Protein AF-A0A7C8YUQ9-F1 (afdb_monomer_lite)

Structure (mmCIF, N/CA/C/O backbone):
data_AF-A0A7C8YUQ9-F1
#
_entry.id   AF-A0A7C8YUQ9-F1
#
loop_
_atom_site.group_PDB
_atom_site.id
_atom_site.type_symbol
_atom_site.label_atom_id
_atom_site.label_alt_id
_atom_site.label_comp_id
_atom_site.label_asym_id
_atom_site.label_entity_id
_atom_site.label_seq_id
_atom_site.pdbx_PDB_ins_code
_atom_site.Cartn_x
_atom_site.Cartn_y
_atom_site.Cartn_z
_atom_site.occupancy
_atom_site.B_iso_or_equiv
_atom_site.auth_seq_id
_atom_site.auth_comp_id
_atom_site.auth_asym_id
_atom_site.auth_atom_id
_atom_site.pdbx_PDB_model_num
ATOM 1 N N . LYS A 1 1 ? -8.985 23.076 -34.396 1.00 42.53 1 LYS A N 1
ATOM 2 C CA . LYS A 1 1 ? -7.679 22.414 -34.150 1.00 42.53 1 LYS A CA 1
ATOM 3 C C . LYS A 1 1 ? -7.972 21.116 -33.414 1.00 42.53 1 LYS A C 1
ATOM 5 O O . LYS A 1 1 ? -8.558 21.184 -32.345 1.00 42.53 1 LYS A O 1
ATOM 10 N N . ASN A 1 2 ? -7.694 19.972 -34.038 1.00 35.19 2 ASN A N 1
ATOM 11 C CA . ASN A 1 2 ? -8.037 18.649 -33.511 1.00 35.19 2 ASN A CA 1
ATOM 12 C C . ASN A 1 2 ? -7.293 18.387 -32.195 1.00 35.19 2 ASN A C 1
ATOM 14 O O . ASN A 1 2 ? -6.075 18.518 -32.147 1.00 35.19 2 ASN A O 1
ATOM 18 N N . ALA A 1 3 ? -8.027 18.021 -31.145 1.00 46.84 3 ALA A N 1
ATOM 19 C CA . ALA A 1 3 ? -7.516 17.743 -29.803 1.00 46.84 3 ALA A CA 1
ATOM 20 C C . ALA A 1 3 ? -6.961 16.309 -29.653 1.00 46.84 3 ALA A C 1
ATOM 22 O O . ALA A 1 3 ? -7.113 15.692 -28.607 1.00 46.84 3 ALA A O 1
ATOM 23 N N . ASN A 1 4 ? -6.312 15.781 -30.694 1.00 53.38 4 ASN A N 1
ATOM 24 C CA . ASN A 1 4 ? -5.474 14.585 -30.593 1.00 53.38 4 ASN A CA 1
ATOM 25 C C . ASN A 1 4 ? -4.019 15.052 -30.538 1.00 53.38 4 ASN A C 1
ATOM 27 O O . ASN A 1 4 ? -3.316 15.053 -31.546 1.00 53.38 4 ASN A O 1
ATOM 31 N N . GLY A 1 5 ? -3.596 15.540 -29.373 1.00 53.97 5 GLY A N 1
ATOM 32 C CA . GLY A 1 5 ? -2.206 15.919 -29.135 1.00 53.97 5 GLY A CA 1
ATOM 33 C C . GLY A 1 5 ? -1.347 14.671 -28.980 1.00 53.97 5 GLY A C 1
ATOM 34 O O . GLY A 1 5 ? -1.125 14.219 -27.863 1.00 53.97 5 GLY A O 1
ATOM 35 N N . SER A 1 6 ? -0.898 14.079 -30.087 1.00 72.75 6 SER A N 1
ATOM 36 C CA . SER A 1 6 ? 0.190 13.105 -30.029 1.00 72.75 6 SER A CA 1
ATOM 37 C C . SER A 1 6 ? 1.492 13.869 -29.803 1.00 72.75 6 SER A C 1
ATOM 39 O O . SER A 1 6 ? 1.925 14.604 -30.689 1.00 72.75 6 SER A O 1
ATOM 41 N N . PHE A 1 7 ? 2.099 13.709 -28.631 1.00 80.12 7 PHE A N 1
ATOM 42 C CA . PHE A 1 7 ? 3.442 14.221 -28.378 1.00 80.12 7 PHE A CA 1
ATOM 43 C C . PHE A 1 7 ? 4.466 13.360 -29.117 1.00 80.12 7 PHE A C 1
ATOM 45 O O . PHE A 1 7 ? 4.371 12.129 -29.128 1.00 80.12 7 PHE A O 1
ATOM 52 N N . SER A 1 8 ? 5.454 13.999 -29.730 1.00 89.81 8 SER A N 1
ATOM 53 C CA . SER A 1 8 ? 6.642 13.312 -30.228 1.00 89.81 8 SER A CA 1
ATOM 54 C C . SER A 1 8 ? 7.480 12.775 -29.062 1.00 89.81 8 SER A C 1
ATOM 56 O O . SER A 1 8 ? 7.436 13.295 -27.946 1.00 89.81 8 SER A O 1
ATOM 58 N N . ILE A 1 9 ? 8.296 11.747 -29.325 1.00 90.56 9 ILE A N 1
ATOM 59 C CA . ILE A 1 9 ? 9.244 11.205 -28.333 1.00 90.56 9 ILE A CA 1
ATOM 60 C C . ILE A 1 9 ? 10.166 12.313 -27.803 1.00 90.56 9 ILE A C 1
ATOM 62 O O . ILE A 1 9 ? 10.465 12.354 -26.615 1.00 90.56 9 ILE A O 1
ATOM 66 N N . GLN A 1 10 ? 10.565 13.253 -28.658 1.00 91.88 10 GLN A N 1
ATOM 67 C CA . GLN A 1 10 ? 11.443 14.347 -28.266 1.00 91.88 10 GLN A CA 1
ATOM 68 C C . GLN A 1 10 ? 10.753 15.339 -27.318 1.00 91.88 10 GLN A C 1
ATOM 70 O O . GLN A 1 10 ? 11.341 15.713 -26.306 1.00 91.88 10 GLN A O 1
ATOM 75 N N . GLU A 1 11 ? 9.501 15.715 -27.592 1.00 93.12 11 GLU A N 1
ATOM 76 C CA . GLU A 1 11 ? 8.704 16.567 -26.695 1.00 93.12 11 GLU A CA 1
ATOM 77 C C . GLU A 1 11 ? 8.453 15.880 -25.347 1.00 93.12 11 GLU A C 1
ATOM 79 O O . GLU A 1 11 ? 8.581 16.510 -24.299 1.00 93.12 11 GLU A O 1
ATOM 84 N N . ALA A 1 12 ? 8.166 14.575 -25.356 1.00 91.06 12 ALA A N 1
ATOM 85 C CA . ALA A 1 12 ? 7.963 13.801 -24.134 1.00 91.06 12 ALA A CA 1
ATOM 86 C C . ALA A 1 12 ? 9.228 13.758 -23.259 1.00 91.06 12 ALA A C 1
ATOM 88 O O . ALA A 1 12 ? 9.148 13.946 -22.047 1.00 91.06 12 ALA A O 1
ATOM 89 N N . PHE A 1 13 ? 10.406 13.566 -23.858 1.00 94.38 13 PHE A N 1
ATOM 90 C CA . PHE A 1 1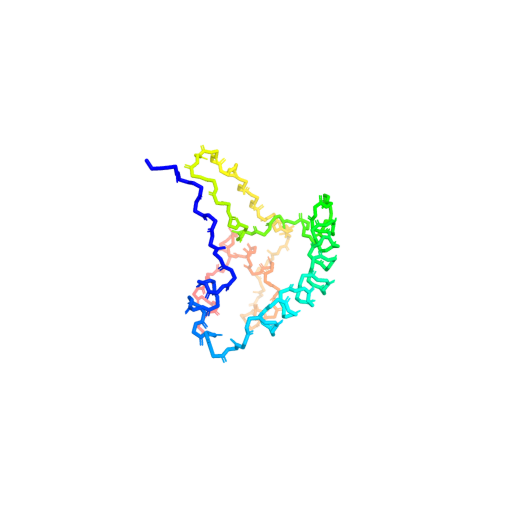3 ? 11.671 13.599 -23.120 1.00 94.38 13 PHE A CA 1
ATOM 91 C C . PHE A 1 13 ? 12.017 15.008 -22.628 1.00 94.38 13 PHE A C 1
ATOM 93 O O . PHE A 1 13 ? 12.532 15.147 -21.524 1.00 94.38 13 PHE A O 1
ATOM 100 N N . GLN A 1 14 ? 11.694 16.060 -23.384 1.00 93.19 14 GLN A N 1
ATOM 101 C CA . GLN A 1 14 ? 11.863 17.444 -22.921 1.00 93.19 14 GLN A CA 1
ATOM 102 C C . GLN A 1 14 ? 10.974 17.768 -21.716 1.00 93.19 14 GLN A C 1
ATOM 104 O O . GLN A 1 14 ? 11.439 18.408 -20.779 1.00 93.19 14 GLN A O 1
ATOM 109 N N . MET A 1 15 ? 9.727 17.287 -21.697 1.00 93.88 15 MET A N 1
ATOM 110 C CA . MET A 1 15 ? 8.828 17.448 -20.545 1.00 93.88 15 MET A CA 1
ATOM 111 C C . MET A 1 15 ? 9.372 16.804 -19.264 1.00 93.88 15 MET A C 1
ATOM 113 O O . MET A 1 15 ? 9.060 17.265 -18.170 1.00 93.88 15 MET A O 1
ATOM 117 N N . LEU A 1 16 ? 10.178 15.750 -19.400 1.00 92.38 16 LEU A N 1
ATOM 118 C CA . LEU A 1 16 ? 10.817 15.037 -18.293 1.00 92.38 16 LEU A CA 1
ATOM 119 C C . LEU A 1 16 ? 12.227 15.557 -17.973 1.00 92.38 16 LEU A C 1
ATOM 121 O O . LEU A 1 16 ? 12.959 14.888 -17.248 1.00 92.38 16 LEU A O 1
ATOM 125 N N . ASP A 1 17 ? 12.622 16.702 -18.539 1.00 93.06 17 ASP A N 1
ATOM 126 C CA . ASP A 1 17 ? 13.979 17.258 -18.428 1.00 93.06 17 ASP A CA 1
ATOM 127 C C . ASP A 1 17 ? 15.083 16.274 -18.889 1.00 93.06 17 ASP A C 1
ATOM 129 O O . ASP A 1 17 ? 16.236 16.306 -18.467 1.00 93.06 17 ASP A O 1
ATOM 133 N N . ALA A 1 18 ? 14.724 15.368 -19.803 1.00 93.31 18 ALA A N 1
ATOM 134 C CA . ALA A 1 18 ? 15.572 14.315 -20.358 1.00 93.31 18 ALA A CA 1
ATOM 135 C C . ALA A 1 18 ? 15.935 14.573 -21.834 1.00 93.31 18 ALA A C 1
ATOM 137 O O . ALA A 1 18 ? 16.306 13.663 -22.576 1.00 93.31 18 ALA A O 1
ATOM 138 N N . GLY A 1 19 ? 15.845 15.827 -22.288 1.00 92.06 19 GLY A N 1
ATOM 139 C CA . GLY A 1 19 ? 16.126 16.224 -23.674 1.00 92.06 19 GLY A CA 1
ATOM 140 C C . GLY A 1 19 ? 17.592 16.077 -24.109 1.00 92.06 19 GLY A C 1
ATOM 141 O O . GLY A 1 19 ? 17.897 16.286 -25.279 1.00 92.06 19 GLY A O 1
ATOM 142 N N . PHE A 1 20 ? 18.495 15.723 -23.191 1.00 95.00 20 PHE A N 1
ATOM 143 C CA . PHE A 1 20 ? 19.925 15.550 -23.453 1.00 95.00 20 PHE A CA 1
ATOM 144 C C . PHE A 1 20 ? 20.273 14.237 -24.179 1.00 95.00 20 PHE A C 1
ATOM 146 O O . PHE A 1 20 ? 21.397 14.086 -24.659 1.00 95.00 20 PHE A O 1
ATOM 153 N N . PHE A 1 21 ? 19.344 13.279 -24.274 1.00 94.06 21 PHE A N 1
ATOM 154 C CA . PHE A 1 21 ? 19.567 12.036 -25.014 1.00 94.06 21 PHE A CA 1
ATOM 155 C C . PHE A 1 21 ? 19.488 12.240 -26.532 1.00 94.06 21 PHE A C 1
ATOM 157 O O . PHE A 1 21 ? 18.705 13.036 -27.042 1.00 94.06 21 PHE A O 1
ATOM 164 N N . THR A 1 22 ? 20.269 11.468 -27.287 1.00 95.75 22 THR A N 1
ATOM 165 C CA . THR A 1 22 ? 20.123 11.387 -28.748 1.00 95.75 22 THR A CA 1
ATOM 166 C C . THR A 1 22 ? 18.811 10.691 -29.117 1.00 95.75 22 THR A C 1
ATOM 168 O O . THR A 1 22 ? 18.356 9.817 -28.383 1.00 95.75 22 THR A O 1
ATOM 171 N N . HIS A 1 23 ? 18.226 11.024 -30.272 1.00 93.31 23 HIS A N 1
ATOM 172 C CA . HIS A 1 23 ? 16.964 10.432 -30.733 1.00 93.31 23 HIS A CA 1
ATOM 173 C C . HIS A 1 23 ? 16.971 8.893 -30.705 1.00 93.31 23 HIS A C 1
ATOM 175 O O . HIS A 1 23 ? 16.072 8.299 -30.116 1.00 93.31 23 HIS A O 1
ATOM 181 N N . ASP A 1 24 ? 18.021 8.257 -31.234 1.00 96.12 24 ASP A N 1
ATOM 182 C CA . ASP A 1 24 ? 18.158 6.792 -31.227 1.00 96.12 24 ASP A CA 1
ATOM 183 C C . ASP A 1 24 ? 18.121 6.222 -29.801 1.00 96.12 24 ASP A C 1
ATOM 185 O O . ASP A 1 24 ? 17.437 5.238 -29.530 1.00 96.12 24 ASP A O 1
ATOM 189 N N . LYS A 1 25 ? 18.771 6.908 -28.850 1.00 95.69 25 LYS A N 1
ATOM 190 C CA . LYS A 1 25 ? 18.750 6.531 -27.431 1.00 95.69 25 LYS A CA 1
ATOM 191 C C . LYS A 1 25 ? 17.371 6.693 -26.807 1.00 95.69 25 LYS A C 1
ATOM 193 O O . LYS A 1 25 ? 16.970 5.842 -26.022 1.00 95.69 25 LYS A O 1
ATOM 198 N N . MET A 1 26 ? 16.635 7.747 -27.154 1.00 94.44 26 MET A N 1
ATOM 199 C CA . MET A 1 26 ? 15.259 7.918 -26.682 1.00 94.44 26 MET A CA 1
ATOM 200 C C . MET A 1 26 ? 14.357 6.777 -27.177 1.00 94.44 26 MET A C 1
ATOM 202 O O . MET A 1 26 ? 13.564 6.242 -26.403 1.00 94.44 26 MET A O 1
ATOM 206 N N . VAL A 1 27 ? 14.501 6.374 -28.444 1.00 95.06 27 VAL A N 1
ATOM 207 C CA . VAL A 1 27 ? 13.748 5.253 -29.032 1.00 95.06 27 VAL A CA 1
ATOM 208 C C . VAL A 1 27 ? 14.092 3.934 -28.340 1.00 95.06 27 VAL A C 1
ATOM 210 O O . VAL A 1 27 ? 13.177 3.197 -27.963 1.00 95.06 27 VAL A O 1
ATOM 213 N N . ASP A 1 28 ? 15.379 3.660 -28.116 1.00 96.62 28 ASP A N 1
ATOM 214 C CA . ASP A 1 28 ? 15.836 2.464 -27.400 1.00 96.62 28 ASP A CA 1
ATOM 215 C C . ASP A 1 28 ? 15.259 2.406 -25.979 1.00 96.62 28 ASP A C 1
ATOM 217 O O . ASP A 1 28 ? 14.690 1.388 -25.588 1.00 96.62 28 ASP A O 1
ATOM 221 N N . ILE A 1 29 ? 15.303 3.518 -25.236 1.00 94.19 29 ILE A N 1
ATOM 222 C CA . ILE A 1 29 ? 14.746 3.610 -23.877 1.00 94.19 29 ILE A CA 1
ATOM 223 C C . ILE A 1 29 ? 13.247 3.300 -23.875 1.00 94.19 29 ILE A C 1
ATOM 225 O O . ILE A 1 29 ? 12.786 2.505 -23.059 1.00 94.19 29 ILE A O 1
ATOM 229 N N . VAL A 1 30 ? 12.467 3.898 -24.783 1.00 93.81 30 VAL A N 1
ATOM 230 C CA . VAL A 1 30 ? 11.016 3.647 -24.865 1.00 93.81 30 VAL A CA 1
ATOM 231 C C . VAL A 1 30 ? 10.737 2.181 -25.200 1.00 93.81 30 VAL A C 1
ATOM 233 O O . VAL A 1 30 ? 9.840 1.561 -24.618 1.00 93.81 30 VAL A O 1
ATOM 236 N N . LYS A 1 31 ? 11.514 1.599 -26.114 1.00 95.31 31 LYS A N 1
ATOM 237 C CA . LYS A 1 31 ? 11.391 0.193 -26.506 1.00 95.31 31 LYS A CA 1
ATOM 238 C C . LYS A 1 31 ? 11.713 -0.752 -25.348 1.00 95.31 31 LYS A C 1
ATOM 240 O O . LYS A 1 31 ? 10.939 -1.667 -25.084 1.00 95.31 31 LYS A O 1
ATOM 245 N N . GLU A 1 32 ? 12.811 -0.531 -24.638 1.00 94.62 32 GLU A N 1
ATOM 246 C CA . GLU A 1 32 ? 13.208 -1.365 -23.499 1.00 94.62 32 GLU A CA 1
ATOM 247 C C . GLU A 1 32 ? 12.244 -1.206 -22.320 1.00 94.62 32 GLU A C 1
ATOM 249 O O . GLU A 1 32 ? 11.780 -2.199 -21.754 1.00 94.62 32 GLU A O 1
ATOM 254 N N . ALA A 1 33 ? 11.861 0.032 -21.998 1.00 92.88 33 ALA A N 1
ATOM 255 C CA . ALA A 1 33 ? 10.911 0.316 -20.930 1.00 92.88 33 ALA A CA 1
ATOM 256 C C . ALA A 1 33 ? 9.541 -0.309 -21.209 1.00 92.88 33 ALA A C 1
ATOM 258 O O . ALA A 1 33 ? 8.923 -0.856 -20.297 1.00 92.88 33 ALA A O 1
ATOM 259 N N . SER A 1 34 ? 9.055 -0.262 -22.452 1.00 91.50 34 SER A N 1
ATOM 260 C CA . SER A 1 34 ? 7.790 -0.908 -22.818 1.00 91.50 34 SER A CA 1
ATOM 261 C C . SER A 1 34 ? 7.893 -2.434 -22.781 1.00 91.50 34 SER A C 1
ATOM 263 O O . SER A 1 34 ? 7.019 -3.075 -22.198 1.00 91.50 34 SER A O 1
ATOM 265 N N . ALA A 1 35 ? 8.975 -3.018 -23.305 1.00 94.94 35 ALA A N 1
ATOM 266 C CA . ALA A 1 35 ? 9.201 -4.464 -23.275 1.00 94.94 35 ALA A CA 1
ATOM 267 C C . ALA A 1 35 ? 9.269 -5.025 -21.845 1.00 94.94 35 ALA A C 1
ATOM 269 O O . ALA A 1 35 ? 8.761 -6.117 -21.592 1.00 94.94 35 ALA A O 1
ATOM 270 N N . PHE A 1 36 ? 9.857 -4.278 -20.907 1.00 93.31 36 PHE A N 1
ATOM 271 C CA . PHE A 1 36 ? 9.940 -4.681 -19.504 1.00 93.31 36 PHE A CA 1
ATOM 272 C C . PHE A 1 36 ? 8.629 -4.438 -18.743 1.00 93.31 36 PHE A C 1
ATOM 274 O O . PHE A 1 36 ? 8.121 -5.332 -18.068 1.00 93.31 36 PHE A O 1
ATOM 281 N N . ASN A 1 37 ? 8.055 -3.237 -18.852 1.00 90.94 37 ASN A N 1
ATOM 282 C CA . ASN A 1 37 ? 6.949 -2.826 -17.988 1.00 90.94 37 ASN A CA 1
ATOM 283 C C . ASN A 1 37 ? 5.583 -3.353 -18.442 1.00 90.94 37 ASN A C 1
ATOM 285 O O . ASN A 1 37 ? 4.763 -3.701 -17.592 1.00 90.94 37 ASN A O 1
ATOM 289 N N . VAL A 1 38 ? 5.307 -3.419 -19.751 1.00 90.12 38 VAL A N 1
ATOM 290 C CA . VAL A 1 38 ? 3.973 -3.801 -20.260 1.00 90.12 38 VAL A CA 1
ATOM 291 C C . VAL A 1 38 ? 3.562 -5.203 -19.788 1.00 90.12 38 VAL A C 1
ATOM 293 O O . VAL A 1 38 ? 2.477 -5.320 -19.213 1.00 90.12 38 VAL A O 1
ATOM 296 N N . PRO A 1 39 ? 4.403 -6.252 -19.903 1.00 92.06 39 PRO A N 1
ATOM 297 C CA . PRO A 1 39 ? 4.033 -7.587 -19.430 1.00 92.06 39 PRO A CA 1
ATOM 298 C C . PRO A 1 39 ? 3.777 -7.637 -17.919 1.00 92.06 39 PRO A C 1
ATOM 300 O O . PRO A 1 39 ? 2.860 -8.323 -17.465 1.00 92.06 39 PRO A O 1
ATOM 303 N N . ILE A 1 40 ? 4.558 -6.885 -17.136 1.00 86.44 40 ILE A N 1
ATOM 304 C CA . ILE A 1 40 ? 4.413 -6.805 -15.677 1.00 86.44 40 ILE A CA 1
ATOM 305 C C . ILE A 1 40 ? 3.087 -6.136 -15.317 1.00 86.44 40 ILE A C 1
ATOM 307 O O . ILE A 1 40 ? 2.331 -6.663 -14.500 1.00 86.44 40 ILE A O 1
ATOM 311 N N . PHE A 1 41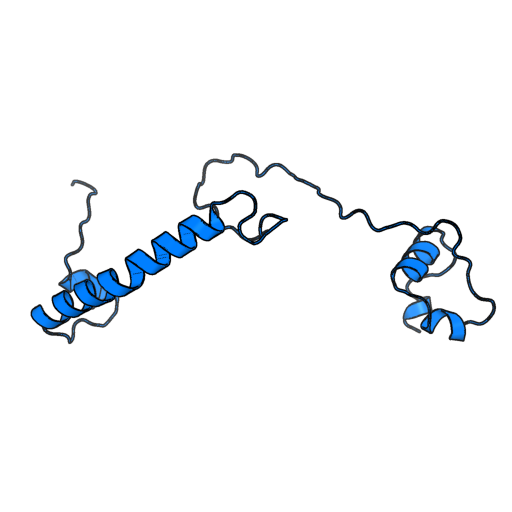 ? 2.764 -5.005 -15.946 1.00 80.94 41 PHE A N 1
ATOM 312 C CA . PHE A 1 41 ? 1.492 -4.324 -15.721 1.00 80.94 41 PHE A CA 1
ATOM 313 C C . PHE A 1 41 ? 0.302 -5.186 -16.134 1.00 80.94 41 PHE A C 1
ATOM 315 O O . PHE A 1 41 ? -0.682 -5.243 -15.399 1.00 80.94 41 PHE A O 1
ATOM 322 N N . GLU A 1 42 ? 0.381 -5.904 -17.254 1.00 85.56 42 GLU A N 1
ATOM 323 C CA . GLU A 1 42 ? -0.672 -6.833 -17.669 1.00 85.56 42 GLU A CA 1
ATOM 324 C C . GLU A 1 42 ? -0.854 -7.991 -16.683 1.00 85.56 42 GLU A C 1
ATOM 326 O O . GLU A 1 42 ? -1.990 -8.338 -16.343 1.00 85.56 42 GLU A O 1
ATOM 331 N N . ALA A 1 43 ? 0.242 -8.580 -16.201 1.00 82.88 43 ALA A N 1
ATOM 332 C CA . ALA A 1 43 ? 0.208 -9.641 -15.200 1.00 82.88 43 ALA A CA 1
ATOM 333 C C . ALA A 1 43 ? -0.391 -9.137 -13.879 1.00 82.88 43 ALA A C 1
ATOM 335 O O . ALA A 1 43 ? -1.340 -9.734 -13.368 1.00 82.88 43 ALA A O 1
ATOM 336 N N . ASN A 1 44 ? 0.079 -7.991 -13.378 1.00 78.50 44 ASN A N 1
ATOM 337 C CA . ASN A 1 44 ? -0.439 -7.357 -12.166 1.00 78.50 44 ASN A CA 1
ATOM 338 C C . ASN A 1 44 ? -1.919 -7.001 -12.310 1.00 78.50 44 ASN A C 1
ATOM 340 O O . ASN A 1 44 ? -2.709 -7.300 -11.418 1.00 78.50 44 ASN A O 1
ATOM 344 N N . ARG A 1 45 ? -2.327 -6.449 -13.460 1.00 72.38 45 ARG A N 1
ATOM 345 C CA . ARG A 1 45 ? -3.730 -6.138 -13.760 1.00 72.38 45 ARG A CA 1
ATOM 346 C C . ARG A 1 45 ? -4.606 -7.387 -13.702 1.00 72.38 45 ARG A C 1
ATOM 348 O O . ARG A 1 45 ? -5.683 -7.339 -13.119 1.00 72.38 45 ARG A O 1
ATOM 355 N N . LYS A 1 46 ? -4.155 -8.515 -14.260 1.00 72.81 46 LYS A N 1
ATOM 356 C CA . LYS A 1 46 ? -4.880 -9.799 -14.184 1.00 72.81 46 LYS A CA 1
ATOM 357 C C . LYS A 1 46 ? -4.963 -10.343 -12.755 1.00 72.81 46 LYS A C 1
ATOM 359 O O . LYS A 1 46 ? -5.961 -10.977 -12.420 1.00 72.81 46 LYS A O 1
ATOM 364 N N . LEU A 1 47 ? -3.946 -10.105 -11.924 1.00 64.88 47 LEU A N 1
ATOM 365 C CA . LEU A 1 47 ? -3.942 -10.505 -10.514 1.00 64.88 47 LEU A CA 1
ATOM 366 C C . LEU A 1 47 ? -4.938 -9.686 -9.682 1.00 64.88 47 LEU A C 1
ATOM 368 O O . LEU A 1 47 ? -5.700 -10.272 -8.916 1.00 64.88 47 LEU A O 1
ATOM 372 N N . VAL A 1 48 ? -4.986 -8.364 -9.868 1.00 59.31 48 VAL A N 1
ATOM 373 C CA . VAL A 1 48 ? -5.902 -7.482 -9.116 1.00 59.31 48 VAL A CA 1
ATOM 374 C C . VAL A 1 48 ? -7.342 -7.502 -9.644 1.00 59.31 48 VAL A C 1
ATOM 376 O O . VAL A 1 48 ? -8.260 -7.167 -8.907 1.00 59.31 48 VAL A O 1
ATOM 379 N N . ALA A 1 49 ? -7.563 -7.910 -10.900 1.00 57.69 49 ALA A N 1
ATOM 380 C CA . ALA A 1 49 ? -8.891 -7.945 -11.525 1.00 57.69 49 ALA A CA 1
ATOM 381 C C . ALA A 1 49 ? -9.726 -9.198 -11.197 1.00 57.69 49 ALA A C 1
ATOM 383 O O . ALA A 1 49 ? -10.900 -9.259 -11.564 1.00 57.69 49 ALA A O 1
ATOM 384 N N . LYS A 1 50 ? -9.161 -10.216 -10.533 1.00 55.19 50 LYS A N 1
ATOM 385 C CA . LYS A 1 50 ? -9.956 -11.350 -10.031 1.00 55.19 50 LYS A CA 1
ATOM 386 C C . LYS A 1 50 ? -10.714 -10.927 -8.770 1.00 55.19 50 LYS A C 1
ATOM 388 O O . LYS A 1 50 ? -10.195 -10.172 -7.956 1.00 55.19 50 LYS A O 1
ATOM 393 N N . SER A 1 51 ? -11.920 -11.459 -8.572 1.00 53.25 51 SER A N 1
ATOM 394 C CA . SER A 1 51 ? -12.800 -11.161 -7.423 1.00 53.25 51 SER A CA 1
ATOM 395 C C . SER A 1 51 ? -12.172 -11.428 -6.045 1.00 53.25 51 SER A C 1
ATOM 397 O O . SER A 1 51 ? -12.662 -10.934 -5.036 1.00 53.25 51 SER A O 1
ATOM 399 N N . ASN A 1 52 ? -11.072 -12.180 -5.995 1.00 56.22 52 ASN A N 1
ATOM 400 C CA . ASN A 1 52 ? -10.257 -12.441 -4.812 1.00 56.22 52 ASN A CA 1
ATOM 401 C C . ASN A 1 52 ? -8.806 -11.936 -4.953 1.00 56.22 52 ASN A C 1
ATOM 403 O O . ASN A 1 52 ? -7.919 -12.507 -4.321 1.00 56.22 52 ASN A O 1
ATOM 407 N N . GLY A 1 53 ? -8.563 -10.903 -5.772 1.00 54.25 53 GLY A N 1
ATOM 408 C CA . GLY A 1 53 ? -7.271 -10.271 -6.088 1.00 54.25 53 GLY A CA 1
ATOM 409 C C . GLY A 1 53 ? -6.538 -9.630 -4.901 1.00 54.25 53 GLY A C 1
ATOM 410 O O . GLY A 1 53 ? -6.175 -8.460 -4.940 1.00 54.25 53 GLY A O 1
ATOM 411 N N . GLY A 1 54 ? -6.335 -10.388 -3.822 1.00 50.84 54 GLY A N 1
ATOM 412 C CA . GLY A 1 54 ? -5.566 -10.021 -2.632 1.00 50.84 54 GLY A CA 1
ATOM 413 C C . GLY A 1 54 ? -6.304 -9.160 -1.608 1.00 50.84 54 GLY A C 1
ATOM 414 O O . GLY A 1 54 ? -5.857 -9.060 -0.471 1.00 50.84 54 GLY A O 1
ATOM 415 N N . LEU A 1 55 ? -7.450 -8.579 -1.953 1.00 51.22 55 LEU A N 1
ATOM 416 C CA . LEU A 1 55 ? -8.176 -7.671 -1.072 1.00 51.22 55 LEU A CA 1
ATOM 417 C C . LEU A 1 55 ? -9.626 -8.134 -0.919 1.00 51.22 55 LEU A C 1
ATOM 419 O O . LEU A 1 55 ? -10.520 -7.748 -1.664 1.00 51.22 55 LEU A O 1
ATOM 423 N N . LYS A 1 56 ? -9.859 -8.970 0.104 1.00 48.16 56 LYS A N 1
ATOM 424 C CA . LYS A 1 56 ? -11.194 -9.404 0.576 1.00 48.16 56 LYS A CA 1
ATOM 425 C C . LYS A 1 56 ? -12.121 -8.214 0.902 1.00 48.16 56 LYS A C 1
ATOM 427 O O . LYS A 1 56 ? -13.338 -8.371 0.983 1.00 48.16 56 LYS A O 1
ATOM 432 N N . TYR A 1 57 ? -11.541 -7.027 1.061 1.00 51.91 57 TYR A N 1
ATOM 433 C CA . TYR A 1 57 ? -12.215 -5.747 1.201 1.00 51.91 57 TYR A CA 1
ATOM 434 C C . TYR A 1 57 ? -11.633 -4.788 0.160 1.00 51.91 57 TYR A C 1
ATOM 436 O O . TYR A 1 57 ? -10.408 -4.688 0.110 1.00 51.91 57 TYR A O 1
ATOM 444 N N . PRO A 1 58 ? -12.448 -4.092 -0.655 1.00 52.47 58 PRO A N 1
ATOM 445 C CA . PRO A 1 58 ? -11.925 -3.094 -1.585 1.00 52.47 58 PRO A CA 1
ATOM 446 C C . PRO A 1 58 ? -11.060 -2.091 -0.814 1.00 52.47 58 PRO A C 1
ATOM 448 O O . PRO A 1 58 ? -11.439 -1.663 0.279 1.00 52.47 58 PRO A O 1
ATOM 451 N N . SER A 1 59 ? -9.882 -1.749 -1.341 1.00 54.47 59 SER A N 1
ATOM 452 C CA . SER A 1 59 ? -9.060 -0.715 -0.719 1.00 54.47 59 SER A CA 1
ATOM 453 C C . SER A 1 59 ? -9.842 0.598 -0.735 1.00 54.47 59 SER A C 1
ATOM 455 O O . SER A 1 59 ? -10.366 1.012 -1.766 1.00 54.47 59 SER A O 1
ATOM 457 N N . ALA A 1 60 ? -9.910 1.276 0.411 1.00 55.19 60 ALA A N 1
ATOM 458 C CA . ALA A 1 60 ? -10.628 2.545 0.555 1.00 55.19 60 ALA A CA 1
ATOM 459 C C . ALA A 1 60 ? -10.035 3.697 -0.293 1.00 55.19 60 ALA A C 1
ATOM 461 O O . ALA A 1 60 ? -10.542 4.811 -0.256 1.00 55.19 60 ALA A O 1
ATOM 462 N N . LEU A 1 61 ? -8.956 3.434 -1.042 1.00 52.09 61 LEU A N 1
ATOM 463 C CA . LEU A 1 61 ? -8.157 4.406 -1.786 1.00 52.09 61 LEU A CA 1
ATOM 464 C C . LEU A 1 61 ? -7.948 3.998 -3.257 1.00 52.09 61 LEU A C 1
ATOM 466 O O . LEU A 1 61 ? -6.920 4.326 -3.848 1.00 52.09 61 LEU A O 1
ATOM 470 N N . VAL A 1 62 ? -8.884 3.268 -3.876 1.00 51.97 62 VAL A N 1
ATOM 471 C CA . VAL A 1 62 ? -8.882 3.169 -5.346 1.00 51.97 62 VAL A CA 1
ATOM 472 C C . VAL A 1 62 ? -9.330 4.519 -5.896 1.00 51.97 62 VAL A C 1
ATOM 474 O O . VAL A 1 62 ? -10.510 4.860 -5.842 1.00 51.97 62 VAL A O 1
ATOM 477 N N . PHE A 1 63 ? -8.382 5.307 -6.400 1.00 52.72 63 PHE A N 1
ATOM 478 C CA . PHE A 1 63 ? -8.691 6.557 -7.083 1.00 52.72 63 PHE A CA 1
ATOM 479 C C . PHE A 1 63 ? -9.507 6.258 -8.348 1.00 52.72 63 PHE A C 1
ATOM 481 O O . PHE A 1 63 ? -8.991 5.717 -9.326 1.00 52.72 63 PHE A O 1
ATOM 488 N N . HIS A 1 64 ? -10.796 6.593 -8.315 1.00 55.22 64 HIS A N 1
ATOM 489 C CA . HIS A 1 64 ? -11.694 6.472 -9.456 1.00 55.22 64 HIS A CA 1
ATOM 490 C C . HIS A 1 64 ? -11.663 7.795 -10.233 1.00 55.22 64 HIS A C 1
ATOM 492 O O . HIS A 1 64 ? -12.226 8.791 -9.794 1.00 55.22 64 HIS A O 1
ATOM 498 N N . ALA A 1 65 ? -11.001 7.825 -11.394 1.00 57.03 65 ALA A N 1
ATOM 499 C CA . ALA A 1 65 ? -10.846 9.037 -12.216 1.00 57.03 65 ALA A CA 1
ATOM 500 C C . ALA A 1 65 ? -12.139 9.484 -12.941 1.00 57.03 65 ALA A C 1
ATOM 502 O O . ALA A 1 65 ? -12.108 10.375 -13.792 1.00 57.03 65 ALA A O 1
ATOM 503 N N . TYR A 1 66 ? -13.271 8.842 -12.647 1.00 57.84 66 TYR A N 1
ATOM 504 C CA . TYR A 1 66 ? -14.565 9.142 -13.244 1.00 57.84 66 TYR A CA 1
ATOM 505 C C . TYR A 1 66 ? -15.281 10.222 -12.423 1.00 57.84 66 TYR A C 1
ATOM 507 O O . TYR A 1 66 ? -15.582 10.022 -11.252 1.00 57.84 66 TYR A O 1
ATOM 515 N N . TRP A 1 67 ? -15.553 11.365 -13.053 1.00 52.81 67 TRP A N 1
ATOM 516 C CA . TRP A 1 67 ? -16.188 12.539 -12.434 1.00 52.81 67 TRP A CA 1
ATOM 517 C C . TRP A 1 67 ? -17.728 12.504 -12.470 1.00 52.81 67 TRP A C 1
ATOM 519 O O . TRP A 1 67 ? -18.376 13.460 -12.048 1.00 52.81 67 TRP A O 1
ATOM 529 N N . GLY A 1 68 ? -18.332 11.427 -12.982 1.00 53.72 68 GLY A N 1
ATOM 530 C CA . GLY A 1 68 ? -19.774 11.205 -12.909 1.00 53.72 68 GLY A CA 1
ATOM 531 C C . GLY A 1 68 ? -20.109 10.480 -11.612 1.00 53.72 68 GLY A C 1
ATOM 532 O O . GLY A 1 68 ? -19.638 9.372 -11.382 1.00 53.72 68 GLY A O 1
ATOM 533 N N . GLY A 1 69 ? -20.878 11.119 -10.737 1.00 51.84 69 GLY A N 1
ATOM 534 C CA . GLY A 1 69 ? -21.238 10.570 -9.434 1.00 51.84 69 GLY A CA 1
ATOM 535 C C . GLY A 1 69 ? -22.159 9.356 -9.530 1.00 51.84 69 GLY A C 1
ATOM 536 O O . GLY A 1 69 ? -23.345 9.468 -9.245 1.00 51.84 69 GLY A O 1
ATOM 537 N N . GLU A 1 70 ? -21.623 8.181 -9.842 1.00 57.25 70 GLU A N 1
ATOM 538 C CA . GLU A 1 70 ? -22.122 6.984 -9.178 1.00 57.25 70 GLU A CA 1
ATOM 539 C C . GLU A 1 70 ? -21.575 7.071 -7.761 1.00 57.25 70 GLU A C 1
ATOM 541 O O . GLU A 1 70 ? -20.378 6.903 -7.524 1.00 57.25 70 GLU A O 1
ATOM 546 N N . GLN A 1 71 ? -22.443 7.487 -6.834 1.00 54.16 71 GLN A N 1
ATOM 547 C CA . GLN A 1 71 ? -22.125 7.459 -5.416 1.00 54.16 71 GLN A CA 1
ATOM 548 C C . GLN A 1 71 ? -21.577 6.067 -5.139 1.00 54.16 71 GLN A C 1
ATOM 550 O O . GLN A 1 71 ? -22.306 5.091 -5.316 1.00 54.16 71 GLN A O 1
ATOM 555 N N . ALA A 1 72 ? -20.293 5.981 -4.769 1.00 54.19 72 ALA A N 1
ATOM 556 C CA . ALA A 1 72 ? -19.743 4.757 -4.222 1.00 54.19 72 ALA A CA 1
ATOM 557 C C . ALA A 1 72 ? -20.774 4.287 -3.204 1.00 54.19 72 ALA A C 1
ATOM 559 O O . ALA A 1 72 ? -21.091 5.061 -2.291 1.00 54.19 72 ALA A O 1
ATOM 560 N N . GLU A 1 73 ? -21.383 3.115 -3.443 1.00 55.25 73 GLU A N 1
ATOM 561 C CA . GLU A 1 73 ? -22.398 2.582 -2.545 1.00 55.25 73 GLU A CA 1
ATOM 562 C C . GLU A 1 73 ? -21.853 2.794 -1.147 1.00 55.25 73 GLU A C 1
ATOM 564 O O . GLU A 1 73 ? -20.705 2.422 -0.871 1.00 55.25 73 GLU A O 1
ATOM 569 N N . SER A 1 74 ? -22.614 3.491 -0.302 1.00 53.00 74 SER A N 1
ATOM 570 C CA . SER A 1 74 ? -22.223 3.711 1.077 1.00 53.00 74 SER A CA 1
ATOM 571 C C . SER A 1 74 ? -22.299 2.355 1.761 1.00 53.00 74 SER A C 1
ATOM 573 O O . SER A 1 74 ? -23.237 2.044 2.496 1.00 53.00 74 SER A O 1
ATOM 575 N N . VAL A 1 75 ? -21.325 1.502 1.482 1.00 55.69 75 VAL A N 1
ATOM 576 C CA . VAL A 1 75 ? -21.096 0.259 2.166 1.00 55.69 75 VAL A CA 1
ATOM 577 C C . VAL A 1 75 ? -20.534 0.716 3.498 1.00 55.69 75 VAL A C 1
ATOM 579 O O . VAL A 1 75 ? -19.332 0.691 3.752 1.00 55.69 75 VAL A O 1
ATOM 582 N N . LYS A 1 76 ? -21.444 1.161 4.370 1.00 56.75 76 LYS A N 1
ATOM 583 C CA . LYS A 1 76 ? -21.283 1.146 5.816 1.00 56.75 76 LYS A CA 1
ATOM 584 C C . LYS A 1 76 ? -21.135 -0.326 6.205 1.00 56.75 76 LYS A C 1
ATOM 586 O O . LYS A 1 76 ? -22.005 -0.900 6.848 1.00 56.75 76 LYS A O 1
ATOM 591 N N . LYS A 1 77 ? -20.051 -0.977 5.778 1.00 60.50 77 LYS A N 1
ATOM 592 C CA . LYS A 1 77 ? -19.580 -2.222 6.373 1.00 60.50 77 LYS A CA 1
ATOM 593 C C . LYS A 1 77 ? -19.056 -1.803 7.737 1.00 60.50 77 LYS A C 1
ATOM 595 O O . LYS A 1 77 ? -17.861 -1.609 7.923 1.00 60.50 77 LYS A O 1
ATOM 600 N N . SER A 1 78 ? -19.971 -1.567 8.674 1.00 61.72 78 SER A N 1
ATOM 601 C CA . SER A 1 78 ? -19.604 -1.482 10.076 1.00 61.72 78 SER A CA 1
ATOM 602 C C . SER A 1 78 ? -18.974 -2.821 10.411 1.00 61.72 78 SER A C 1
ATOM 604 O O . SER A 1 78 ? -19.618 -3.863 10.272 1.00 61.72 78 SER A O 1
ATOM 606 N N . PHE A 1 79 ? -17.696 -2.795 10.765 1.00 67.19 79 PHE A N 1
ATOM 607 C CA . PHE A 1 79 ? -17.005 -3.978 11.238 1.00 67.19 79 PHE A CA 1
ATOM 608 C C . PHE A 1 79 ? -17.777 -4.522 12.445 1.00 67.19 79 PHE A C 1
ATOM 610 O O . PHE A 1 79 ? -17.956 -3.824 13.444 1.00 67.19 79 PHE A O 1
ATOM 617 N N . VAL A 1 80 ? -18.296 -5.743 12.321 1.00 71.75 80 VAL A N 1
ATOM 618 C CA . VAL A 1 80 ? -19.012 -6.406 13.409 1.00 71.75 80 VAL A CA 1
ATOM 619 C C . VAL A 1 80 ? -17.959 -7.020 14.318 1.00 71.75 80 VAL A C 1
ATOM 621 O O . VAL A 1 80 ? -17.379 -8.056 13.996 1.00 71.75 80 VAL A O 1
ATOM 624 N N . TYR A 1 81 ? -17.685 -6.356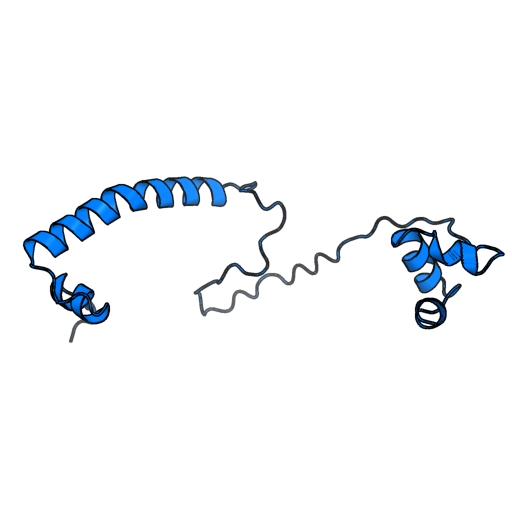 15.439 1.00 72.62 81 TYR A N 1
ATOM 625 C CA . TYR A 1 81 ? -16.849 -6.935 16.482 1.00 72.62 81 TYR A CA 1
ATOM 626 C C . TYR A 1 81 ? -17.555 -8.153 17.097 1.00 72.62 81 TYR A C 1
ATOM 628 O O . TYR A 1 81 ? -18.760 -8.083 17.358 1.00 72.62 81 TYR A O 1
ATOM 636 N N . PRO A 1 82 ? -16.836 -9.261 17.354 1.00 75.88 82 PRO A N 1
ATOM 637 C CA . PRO A 1 82 ? -17.394 -10.379 18.098 1.00 75.88 82 PRO A CA 1
ATOM 638 C C . PRO A 1 82 ? -17.760 -9.907 19.509 1.00 75.88 82 PRO A C 1
ATOM 640 O O . PRO A 1 82 ? -16.905 -9.452 20.267 1.00 75.88 82 PRO A O 1
ATOM 643 N N . SER A 1 83 ? -19.044 -9.980 19.850 1.00 71.50 83 SER A N 1
ATOM 644 C CA . SER A 1 83 ? -19.549 -9.604 21.169 1.00 71.50 83 SER A CA 1
ATOM 645 C C . SER A 1 83 ? -19.393 -10.760 22.154 1.00 71.50 83 SER A C 1
ATOM 647 O O . SER A 1 83 ? -19.838 -11.871 21.865 1.00 71.50 83 SER A O 1
ATOM 649 N N . ARG A 1 84 ? -18.828 -10.488 23.333 1.00 75.38 84 ARG A N 1
ATOM 650 C CA . ARG A 1 84 ? -18.866 -11.390 24.494 1.00 75.38 84 ARG A CA 1
ATOM 651 C C . ARG A 1 84 ? -19.972 -10.920 25.437 1.00 75.38 84 ARG A C 1
ATOM 653 O O . ARG A 1 84 ? -19.993 -9.751 25.805 1.00 75.38 84 ARG A O 1
ATOM 660 N N . SER A 1 85 ? -20.909 -11.797 25.781 1.00 68.44 85 SER A N 1
ATOM 661 C CA . SER A 1 85 ? -22.104 -11.445 26.566 1.00 68.44 85 SER A CA 1
ATOM 662 C C . SER A 1 85 ? -21.912 -11.493 28.085 1.00 68.44 85 SER A C 1
ATOM 664 O O . SER A 1 85 ? -22.756 -10.958 28.791 1.00 68.44 85 SER A O 1
ATOM 666 N N . ASP A 1 86 ? -20.787 -12.015 28.579 1.00 82.00 86 ASP A N 1
ATOM 667 C CA . ASP A 1 86 ? -20.620 -12.347 30.005 1.00 82.00 86 ASP A CA 1
ATOM 668 C C . ASP A 1 86 ? -19.377 -11.698 30.640 1.00 82.00 86 ASP A C 1
ATOM 670 O O . ASP A 1 86 ? -18.745 -12.264 31.528 1.00 82.00 86 ASP A O 1
ATOM 674 N N . VAL A 1 87 ? -18.990 -10.511 30.164 1.00 88.19 87 VAL A N 1
ATOM 675 C CA . VAL A 1 87 ? -17.852 -9.762 30.722 1.00 88.19 87 VAL A CA 1
ATOM 676 C C . VAL A 1 87 ? -18.332 -8.924 31.907 1.00 88.19 87 VAL A C 1
ATOM 678 O O . VAL A 1 87 ? -19.206 -8.071 31.742 1.00 88.19 87 VAL A O 1
ATOM 681 N N . GLN A 1 88 ? -17.756 -9.167 33.082 1.00 90.00 88 GLN A N 1
ATOM 682 C CA . GLN A 1 88 ? -17.988 -8.390 34.300 1.00 90.00 88 GLN A CA 1
ATOM 683 C C . GLN A 1 88 ? -16.731 -7.613 34.675 1.00 90.00 88 GLN A C 1
ATOM 685 O O . GLN A 1 88 ? -15.616 -8.053 34.382 1.00 90.00 88 GLN A O 1
ATOM 690 N N . ARG A 1 89 ? -16.923 -6.462 35.319 1.00 90.31 89 ARG A N 1
ATOM 691 C CA . ARG A 1 89 ? -15.838 -5.686 35.917 1.00 90.31 89 ARG A CA 1
ATOM 692 C C . ARG A 1 89 ? -15.139 -6.545 36.988 1.00 90.31 89 ARG A C 1
ATOM 694 O O . ARG A 1 89 ? -15.837 -7.067 37.857 1.00 90.31 89 ARG A O 1
ATOM 701 N N . PRO A 1 90 ? -13.807 -6.707 36.922 1.00 89.94 90 PRO A N 1
ATOM 702 C CA . PRO A 1 90 ? -13.027 -7.335 37.986 1.00 89.94 90 PRO A CA 1
ATOM 703 C C . PRO A 1 90 ? -13.141 -6.573 39.313 1.00 89.94 90 PRO A C 1
ATOM 70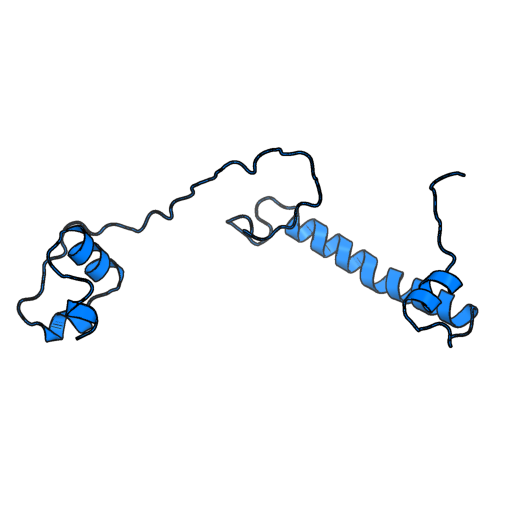5 O O . PRO A 1 90 ? -13.390 -5.368 39.319 1.00 89.94 90 PRO A O 1
ATOM 708 N N . ASP A 1 91 ? -12.925 -7.269 40.429 1.00 88.88 91 ASP A N 1
ATOM 709 C CA . ASP A 1 91 ? -12.960 -6.657 41.765 1.00 88.88 91 ASP A CA 1
ATOM 710 C C . ASP A 1 91 ? -11.742 -5.749 42.026 1.00 88.88 91 ASP A C 1
ATOM 712 O O . ASP A 1 91 ? -11.860 -4.746 42.730 1.00 88.88 91 ASP A O 1
ATOM 716 N N . SER A 1 92 ? -10.578 -6.0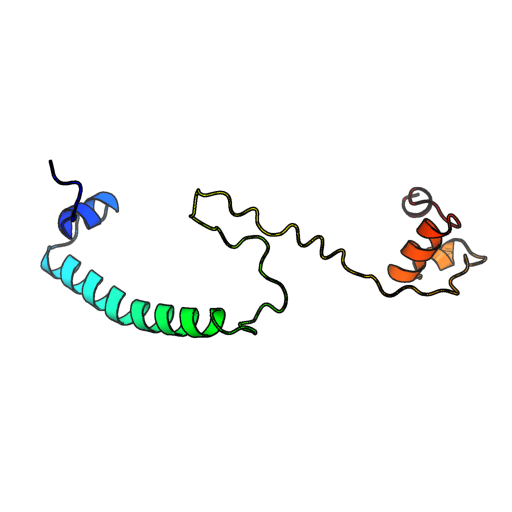95 41.461 1.00 89.75 92 SER A N 1
ATOM 717 C CA . SER A 1 92 ? -9.355 -5.285 41.505 1.00 89.75 92 SER A CA 1
ATOM 718 C C . SER A 1 92 ? -9.283 -4.356 40.296 1.00 89.75 92 SER A C 1
ATOM 720 O O . SER A 1 92 ? -9.572 -4.744 39.162 1.00 89.75 92 SER A O 1
ATOM 722 N N . GLU A 1 93 ? -8.876 -3.114 40.543 1.00 84.12 93 GLU A N 1
ATOM 723 C CA . GLU A 1 93 ? -8.670 -2.116 39.496 1.00 84.12 93 GLU A CA 1
ATOM 724 C C . GLU A 1 93 ? -7.436 -2.444 38.644 1.00 84.12 93 GLU A C 1
ATOM 726 O O . GLU A 1 93 ? -7.452 -2.262 37.429 1.00 84.12 93 GLU A O 1
ATOM 731 N N . GLU A 1 94 ? -6.404 -3.038 39.245 1.00 86.62 94 GLU A N 1
ATOM 732 C CA . GLU A 1 94 ? -5.207 -3.501 38.542 1.00 86.62 94 GLU A CA 1
ATOM 733 C C . GLU A 1 94 ? -5.517 -4.612 37.528 1.00 86.62 94 GLU A C 1
ATOM 735 O O . GLU A 1 94 ? -4.922 -4.652 36.448 1.00 86.62 94 GLU A O 1
ATOM 740 N N . ASP A 1 95 ? -6.486 -5.479 37.830 1.00 89.81 95 ASP A N 1
ATOM 741 C CA . ASP A 1 95 ? -6.908 -6.562 36.936 1.00 89.81 95 ASP A CA 1
ATOM 742 C C . ASP A 1 95 ? -7.538 -6.043 35.631 1.00 89.81 95 ASP A C 1
ATOM 744 O O . ASP A 1 95 ? -7.504 -6.728 34.602 1.00 89.81 95 ASP A O 1
ATOM 748 N N . ILE A 1 96 ? -8.050 -4.806 35.624 1.00 89.06 96 ILE A N 1
ATOM 749 C CA . ILE A 1 96 ? -8.617 -4.162 34.429 1.00 89.06 96 ILE A CA 1
ATOM 750 C C . ILE A 1 96 ? -7.542 -3.980 33.346 1.00 89.06 96 ILE A C 1
ATOM 752 O O . ILE A 1 96 ? -7.828 -4.166 32.160 1.00 89.06 96 ILE A O 1
ATOM 756 N N . ALA A 1 97 ? -6.291 -3.700 33.730 1.00 87.44 97 ALA A N 1
ATOM 757 C CA . ALA A 1 97 ? -5.179 -3.506 32.794 1.00 87.44 97 ALA A CA 1
ATOM 758 C C . ALA A 1 97 ? -4.798 -4.783 32.022 1.00 87.44 97 ALA A C 1
ATOM 760 O O . ALA A 1 97 ? -4.163 -4.708 30.967 1.00 87.44 97 ALA A O 1
ATOM 761 N N . PHE A 1 98 ? -5.195 -5.955 32.525 1.00 91.44 98 PHE A N 1
ATOM 762 C CA . PHE A 1 98 ? -4.917 -7.249 31.900 1.00 91.44 98 PHE A CA 1
ATOM 763 C C . PHE A 1 98 ? -6.064 -7.759 31.016 1.00 91.44 98 PHE A C 1
ATOM 765 O O . PHE A 1 98 ? -5.926 -8.804 30.373 1.00 91.44 98 PHE A O 1
ATOM 772 N N . MET A 1 99 ? -7.187 -7.039 30.945 1.00 90.75 99 MET A N 1
ATOM 773 C CA . MET A 1 99 ? -8.314 -7.407 30.088 1.00 90.75 99 MET A CA 1
ATOM 774 C C . MET A 1 99 ? -8.015 -7.152 28.606 1.00 90.75 99 MET A C 1
ATOM 776 O O . MET A 1 99 ? -7.289 -6.234 28.222 1.00 90.75 99 MET A O 1
ATOM 780 N N . SER A 1 100 ? -8.620 -7.950 27.725 1.00 91.69 100 SER A N 1
ATOM 781 C CA . SER A 1 100 ? -8.500 -7.742 26.281 1.00 91.69 100 SER A CA 1
ATOM 782 C C . SER A 1 100 ? -9.308 -6.531 25.801 1.00 91.69 100 SER A C 1
ATOM 784 O O . SER A 1 100 ? -10.319 -6.150 26.390 1.00 91.69 100 SER A O 1
ATOM 786 N N . ILE A 1 101 ? -8.932 -5.972 24.644 1.00 90.06 101 ILE A N 1
ATOM 787 C CA . ILE A 1 101 ? -9.638 -4.835 24.018 1.00 90.06 101 ILE A CA 1
ATOM 788 C C . ILE A 1 101 ? -11.141 -5.118 23.839 1.00 90.06 101 ILE A C 1
ATOM 790 O O . ILE A 1 101 ? -11.962 -4.222 24.013 1.00 90.06 101 ILE A O 1
ATOM 794 N N . LEU A 1 102 ? -11.518 -6.358 23.507 1.00 90.00 102 LEU A N 1
ATOM 795 C CA . LEU A 1 102 ? -12.923 -6.744 23.328 1.00 90.00 102 LEU A CA 1
ATOM 796 C C . LEU A 1 102 ? -13.700 -6.742 24.648 1.00 90.00 102 LEU A C 1
ATOM 798 O O . LEU A 1 102 ? -14.879 -6.395 24.665 1.00 90.00 102 LEU A O 1
ATOM 802 N N . GLU A 1 103 ? -13.047 -7.127 25.741 1.00 90.38 103 GLU A N 1
ATOM 803 C CA . GLU A 1 103 ? -13.639 -7.122 27.078 1.00 90.38 103 GLU A CA 1
ATOM 804 C C . GLU A 1 103 ? -13.800 -5.695 27.594 1.00 90.38 103 GLU A C 1
ATOM 806 O O . GLU A 1 103 ? -14.899 -5.322 27.999 1.00 90.38 103 GLU A O 1
ATOM 811 N N . LEU A 1 104 ? -12.765 -4.862 27.464 1.00 90.69 104 LEU A N 1
ATOM 812 C CA . LEU A 1 104 ? -12.829 -3.439 27.807 1.00 90.69 104 LEU A CA 1
ATOM 813 C C . LEU A 1 104 ? -13.902 -2.708 26.992 1.00 90.69 104 LEU A C 1
ATOM 815 O O . LEU A 1 104 ? -14.713 -1.968 27.545 1.0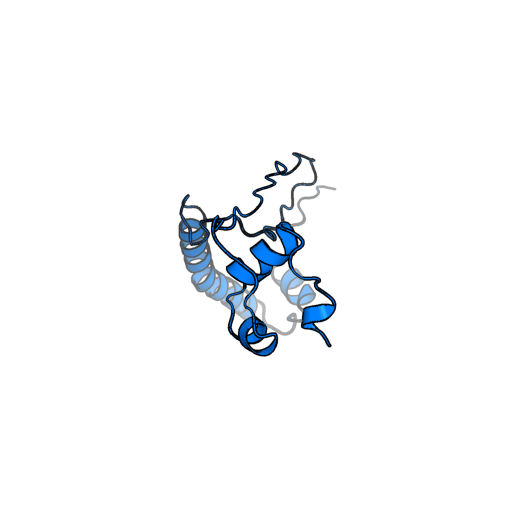0 90.69 104 LEU A O 1
ATOM 819 N N . ALA A 1 105 ? -13.977 -2.963 25.682 1.00 88.69 105 ALA A N 1
ATOM 820 C CA . ALA A 1 105 ? -15.021 -2.398 24.830 1.00 88.69 105 ALA A CA 1
ATOM 821 C C . ALA A 1 105 ? -16.428 -2.802 25.297 1.00 88.69 105 ALA A C 1
ATOM 823 O O . ALA A 1 105 ? -17.353 -1.986 25.257 1.00 88.69 105 ALA A O 1
ATOM 824 N N . GLN A 1 106 ? -16.598 -4.043 25.760 1.00 90.00 106 GLN A N 1
ATOM 825 C CA . GLN A 1 106 ? -17.866 -4.518 26.302 1.00 90.00 106 GLN A CA 1
ATOM 826 C C . GLN A 1 106 ? -18.200 -3.846 27.641 1.00 90.00 106 GLN A C 1
ATOM 828 O O . GLN A 1 106 ? -19.349 -3.442 27.816 1.00 90.00 106 GLN A O 1
ATOM 833 N N . LEU A 1 107 ? -17.226 -3.664 28.539 1.00 91.44 107 LEU A N 1
ATOM 834 C CA . LEU A 1 107 ? -17.410 -2.952 29.811 1.00 91.44 107 LEU A CA 1
ATOM 835 C C . LEU A 1 107 ? -17.763 -1.472 29.610 1.00 91.44 107 LEU A C 1
ATOM 837 O O . LEU A 1 107 ? -18.648 -0.950 30.288 1.00 91.44 107 LEU A O 1
ATOM 841 N N . ILE A 1 108 ? -17.138 -0.801 28.638 1.00 90.50 108 ILE A N 1
ATOM 842 C CA . ILE A 1 108 ? -17.486 0.578 28.259 1.00 90.50 108 ILE A CA 1
ATOM 843 C C . ILE A 1 108 ? -18.915 0.623 27.703 1.00 90.50 108 ILE A C 1
ATOM 845 O O . ILE A 1 108 ? -19.724 1.467 28.092 1.00 90.50 108 ILE A O 1
ATOM 849 N N . LYS A 1 109 ? -19.267 -0.316 26.815 1.00 88.56 109 LYS A N 1
ATOM 850 C CA . LYS A 1 109 ? -20.607 -0.403 26.214 1.00 88.56 109 LYS A CA 1
ATOM 851 C C . LYS A 1 109 ? -21.697 -0.670 27.257 1.00 88.56 109 LYS A C 1
ATOM 853 O O . LYS A 1 109 ? -22.790 -0.115 27.140 1.00 88.56 109 LYS A O 1
ATOM 858 N N . SER A 1 110 ? -21.413 -1.505 28.257 1.00 89.62 110 SER A N 1
ATOM 859 C CA . SER A 1 110 ? -22.313 -1.802 29.378 1.00 89.62 110 SER A CA 1
ATOM 860 C C . SER A 1 110 ? -22.260 -0.757 30.498 1.00 89.62 110 SER A C 1
ATOM 862 O O . SER A 1 110 ? -23.020 -0.879 31.457 1.00 89.62 110 SER A O 1
ATOM 864 N N . LYS A 1 111 ? -21.434 0.292 30.355 1.00 90.56 111 LYS A N 1
ATOM 865 C CA . LYS A 1 111 ? -21.241 1.381 31.328 1.00 90.56 111 LYS A CA 1
ATOM 866 C C . LYS A 1 111 ? -20.706 0.918 32.689 1.00 90.56 111 LYS A C 1
ATOM 868 O O . LYS A 1 111 ? -21.004 1.539 33.704 1.00 90.56 111 LYS A O 1
ATOM 873 N N . GLN A 1 112 ? -19.939 -0.170 32.716 1.00 89.38 112 GLN A N 1
ATOM 874 C CA . GLN A 1 112 ? -19.270 -0.656 33.926 1.00 89.38 112 GLN A CA 1
ATOM 875 C C . GLN A 1 112 ? -17.935 0.055 34.191 1.00 89.38 112 GLN A C 1
ATOM 877 O O . GLN A 1 112 ? -17.510 0.121 35.341 1.00 89.38 112 GLN A O 1
ATOM 882 N N . ILE A 1 113 ? -17.292 0.586 33.145 1.00 89.31 113 ILE A N 1
ATOM 883 C CA . ILE A 1 113 ? -16.062 1.392 33.222 1.00 89.31 113 ILE A CA 1
ATOM 884 C C . ILE A 1 113 ? -16.166 2.605 32.288 1.00 89.31 113 ILE A C 1
ATOM 886 O O . ILE A 1 113 ? -16.901 2.573 31.293 1.00 89.31 113 ILE A O 1
ATOM 890 N N . SER A 1 114 ? -15.405 3.658 32.582 1.00 87.62 114 SER A N 1
ATOM 891 C CA . SER A 1 114 ? -15.245 4.843 31.731 1.00 87.62 114 SER A CA 1
ATOM 892 C C . SER A 1 114 ? -13.929 4.807 30.950 1.00 87.62 114 SER A C 1
ATOM 894 O O . SER A 1 114 ? -12.946 4.229 31.397 1.00 87.62 114 SER A O 1
ATOM 896 N N . SER A 1 115 ? -13.865 5.480 29.796 1.00 84.00 115 SER A N 1
ATOM 897 C CA . SER A 1 115 ? -12.594 5.662 29.077 1.00 84.00 115 SER A CA 1
ATOM 898 C C . SER A 1 115 ? -11.592 6.525 29.847 1.00 84.00 115 SER A C 1
ATOM 900 O O . SER A 1 115 ? -10.405 6.441 29.569 1.00 84.00 115 SER A O 1
ATOM 902 N N . VAL A 1 116 ? -12.071 7.358 30.779 1.00 85.31 116 VAL A N 1
ATOM 903 C CA . VAL A 1 116 ? -11.221 8.200 31.636 1.00 85.31 116 VAL A CA 1
ATOM 904 C C . VAL A 1 116 ? -10.485 7.347 32.673 1.00 85.31 116 VAL A C 1
ATOM 906 O O . VAL A 1 116 ? -9.281 7.503 32.825 1.00 85.31 116 VAL A O 1
ATOM 909 N N . GLU A 1 117 ? -11.174 6.371 33.276 1.00 81.44 117 GLU A N 1
ATOM 910 C CA . GLU A 1 117 ? -10.597 5.404 34.232 1.00 81.44 117 GLU A CA 1
ATOM 911 C C . GLU A 1 117 ? -9.462 4.567 33.613 1.00 81.44 117 GLU A C 1
ATOM 913 O O . GLU A 1 117 ? -8.632 4.028 34.325 1.00 81.44 117 GLU A O 1
ATOM 918 N N . LEU A 1 118 ? -9.402 4.454 32.281 1.00 80.25 118 LEU A N 1
ATOM 919 C CA . LEU A 1 118 ? -8.335 3.731 31.577 1.00 80.25 118 LEU A CA 1
ATOM 920 C C . LEU A 1 118 ? -7.097 4.591 31.283 1.00 80.25 118 LEU A C 1
ATOM 922 O O . LEU A 1 118 ? -6.138 4.096 30.689 1.00 80.25 118 LEU A O 1
ATOM 926 N N . THR A 1 119 ? -7.147 5.885 31.595 1.00 80.56 119 THR A N 1
ATOM 927 C CA . THR A 1 119 ? -6.085 6.851 31.273 1.00 80.56 119 THR A CA 1
ATOM 928 C C . THR A 1 119 ? -5.461 7.520 32.492 1.00 80.56 119 THR A C 1
ATOM 930 O O . THR A 1 119 ? -4.464 8.223 32.324 1.00 80.56 119 THR A O 1
ATOM 933 N N . GLU A 1 120 ? -6.053 7.333 33.670 1.00 68.50 120 GLU A N 1
ATOM 934 C CA . GLU A 1 120 ? -5.538 7.801 34.963 1.00 68.50 120 GLU A CA 1
ATOM 935 C C . GLU A 1 120 ? -4.604 6.754 35.584 1.00 68.50 120 GLU A C 1
ATOM 937 O O . GLU A 1 120 ? -3.576 7.178 36.162 1.00 68.50 120 GLU A O 1
#

Sequence (120 aa):
KNANGSFSIQEAFQMLDAGFFTHDKMVDIVKEASAFNVPIFEANRKLVAKSNGGLKYPSALVFHAYWGGEQAESVKKSFVYPSRSDVQRPDSEEDIAFMSILELAQLIKSKQISSVELTE

pLDDT: mean 77.18, std 17.01, range [35.19, 96.62]

Secondary structure (DSSP, 8-state):
--S-----HHHHHHHTT-TTS-HHHHHHHHHHHHHHHHHHHHHHHHHHTSTTSS-SS--TT------S------------PPPPS-----SSSGGGGGS-HHHHHHHHHTTSS-TTTTT-

Foldseek 3Di:
DDPPPDDDLQRVCVVVVNNPDDPVVSVVCVVVCCVPVVVVVVVLCVLCPDPPSPPPDPDPPPDDPDPDDPPPPPPPPPPDDDADPDQDDDPDLVVLVVDDPNSVVNCVVVVVDDPVSVVD

Organism: Opuntia streptacantha (NCBI:txid393608)

Radius of gyration: 28.31 Å; chains: 1; bounding box: 42×35×76 Å